Protein AF-A0A6N8B9Q3-F1 (afdb_monomer)

Sequence (87 aa):
MGVVSVAKAASNYINNKIEVKKEWCKGCGICTALCDHNVLLLDNRGKVVVANPLSCVGCGKCESHCPDFAISVERSVTKRQEVGAKS

pLDDT: mean 80.67, std 19.92, range [36.28, 96.31]

Radius of gyration: 18.03 Å; Cα contacts (8 Å, |Δi|>4): 128; chains: 1; bounding box: 59×15×55 Å

Foldseek 3Di:
DDPDPPDDDPDFPWQKDKAFQQVQFPLPCPLCVPPPQNQWDADPVSGIDGDHSPSDPQPCPSQVPRPSSRMDIDTDGPDDDDPDDDD

Solvent-accessible surface area (backbone atoms only — not comparable to full-atom values): 5666 Å² total; per-residue (Å²): 141,78,80,89,82,79,86,82,73,90,72,78,67,64,54,40,46,77,47,69,44,66,90,51,41,85,40,83,54,57,46,37,75,69,34,92,59,56,24,38,42,69,46,100,85,41,34,68,41,80,74,32,59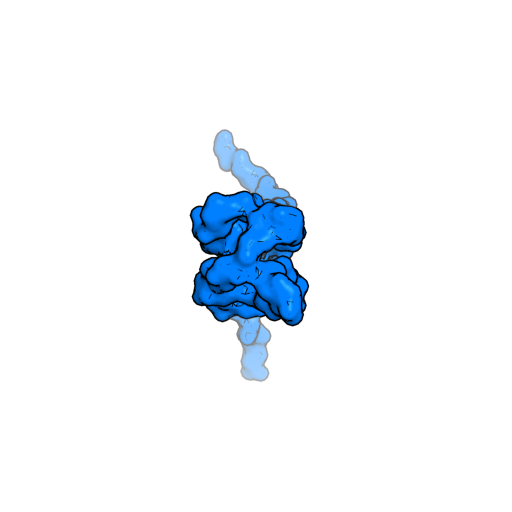,86,57,42,83,62,82,47,60,43,34,80,63,35,92,64,58,23,37,46,72,47,75,46,75,74,78,74,80,84,79,76,91,82,131

Structure (mmCIF, N/CA/C/O backbone):
data_AF-A0A6N8B9Q3-F1
#
_entry.id   AF-A0A6N8B9Q3-F1
#
loop_
_atom_site.group_PDB
_atom_site.id
_atom_site.type_symbol
_atom_site.label_atom_id
_atom_site.label_alt_id
_atom_site.label_comp_id
_atom_site.label_asym_id
_atom_site.label_entity_id
_atom_site.label_seq_id
_atom_site.pdbx_PDB_ins_code
_atom_site.Cartn_x
_atom_site.Cartn_y
_atom_site.Cartn_z
_atom_site.occupancy
_atom_site.B_iso_or_equiv
_atom_site.auth_seq_id
_atom_site.auth_comp_id
_atom_site.auth_asym_id
_atom_site.auth_atom_id
_atom_site.pdbx_PDB_model_num
ATOM 1 N N . MET A 1 1 ? -48.385 2.930 11.308 1.00 43.50 1 MET A N 1
ATOM 2 C CA . MET A 1 1 ? -47.708 2.387 10.109 1.00 43.50 1 MET A CA 1
ATOM 3 C C . MET A 1 1 ? -46.746 3.467 9.622 1.00 43.50 1 MET A C 1
ATOM 5 O O . MET A 1 1 ? -47.232 4.524 9.273 1.00 43.50 1 MET A O 1
ATOM 9 N N . GLY A 1 2 ? -45.422 3.386 9.662 1.00 43.41 2 GLY A N 1
ATOM 10 C CA . GLY A 1 2 ? -44.493 2.456 10.286 1.00 43.41 2 GLY A CA 1
ATOM 11 C C . GLY A 1 2 ? -43.401 3.279 10.981 1.00 43.41 2 GLY A C 1
ATOM 12 O O . GLY A 1 2 ? -43.047 4.371 10.544 1.00 43.41 2 GLY A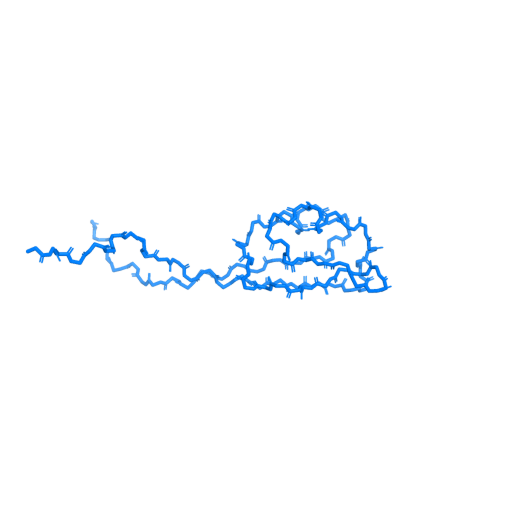 O 1
ATOM 13 N N . VAL A 1 3 ? -42.946 2.775 12.120 1.00 46.88 3 VAL A N 1
ATOM 14 C CA . VAL A 1 3 ? -41.906 3.382 12.945 1.00 46.88 3 VAL A CA 1
ATOM 15 C C . VAL A 1 3 ? -40.571 3.382 12.196 1.00 46.88 3 VAL A C 1
ATOM 17 O O . VAL A 1 3 ? -40.195 2.396 11.562 1.00 46.88 3 VAL A O 1
ATOM 20 N N . VAL A 1 4 ? -39.888 4.522 12.262 1.00 41.16 4 VAL A N 1
ATOM 21 C CA . VAL A 1 4 ? -38.524 4.789 11.795 1.00 41.16 4 VAL A CA 1
ATOM 22 C C . VAL A 1 4 ? -37.596 3.580 11.960 1.00 41.16 4 VAL A C 1
ATOM 24 O O . VAL A 1 4 ? -37.112 3.276 13.046 1.00 41.16 4 VAL A O 1
ATOM 27 N N . SER A 1 5 ? -37.348 2.883 10.853 1.00 51.34 5 SER A N 1
ATOM 28 C CA . SER A 1 5 ? -36.410 1.766 10.772 1.00 51.34 5 SER A CA 1
ATOM 29 C C . SER A 1 5 ? -35.128 2.235 10.099 1.00 51.34 5 SER A C 1
ATOM 31 O O . SER A 1 5 ? -34.918 2.009 8.913 1.00 51.34 5 SER A O 1
ATOM 33 N N . VAL A 1 6 ? -34.256 2.873 10.877 1.00 47.06 6 VAL A N 1
ATOM 34 C CA . VAL A 1 6 ? -32.811 2.808 10.626 1.00 47.06 6 VAL A CA 1
ATOM 35 C C . VAL A 1 6 ? -32.149 2.394 11.932 1.00 47.06 6 VAL A C 1
ATOM 37 O O . VAL A 1 6 ? -31.510 3.165 12.641 1.00 47.06 6 VAL A O 1
ATOM 40 N N . ALA A 1 7 ? -32.373 1.132 12.288 1.00 46.22 7 ALA A N 1
ATOM 41 C CA . ALA A 1 7 ? -31.460 0.429 13.159 1.00 46.22 7 ALA A CA 1
ATOM 42 C C . ALA A 1 7 ? -30.120 0.297 12.419 1.00 46.22 7 ALA A C 1
ATOM 44 O O . ALA A 1 7 ? -30.098 -0.224 11.304 1.00 46.22 7 ALA A O 1
ATOM 45 N N . LYS A 1 8 ? -29.029 0.720 13.071 1.00 36.28 8 LYS A N 1
ATOM 46 C CA . LYS A 1 8 ? -27.774 -0.040 13.258 1.00 36.28 8 LYS A CA 1
ATOM 47 C C . LYS A 1 8 ? -26.513 0.830 13.119 1.00 36.28 8 LYS A C 1
ATOM 49 O O . LYS A 1 8 ? -26.232 1.407 12.080 1.00 36.28 8 LYS A O 1
ATOM 54 N N . ALA A 1 9 ? -25.738 0.752 14.203 1.00 39.25 9 ALA A N 1
ATOM 55 C CA . ALA A 1 9 ? -24.342 1.124 14.401 1.00 39.25 9 ALA A CA 1
ATOM 56 C C . ALA A 1 9 ? -24.036 2.610 14.648 1.00 39.25 9 ALA A C 1
ATOM 58 O O . ALA A 1 9 ? -24.005 3.443 13.750 1.00 39.25 9 ALA A O 1
ATOM 59 N N . ALA A 1 10 ? -23.675 2.895 15.902 1.00 43.53 10 ALA A N 1
ATOM 60 C CA . ALA A 1 10 ? -22.701 3.920 16.236 1.00 43.53 10 ALA A CA 1
ATOM 61 C C . ALA A 1 10 ? -21.458 3.722 15.352 1.00 43.53 10 ALA A C 1
ATOM 63 O O . ALA A 1 10 ? -20.612 2.878 15.640 1.00 43.53 10 ALA A O 1
ATOM 64 N N . SER A 1 11 ? -21.380 4.424 14.224 1.00 41.75 11 SER A N 1
ATOM 65 C CA . SER A 1 11 ? -20.218 4.316 13.353 1.00 41.75 11 SER A CA 1
ATOM 66 C C . SER A 1 11 ? -19.097 5.118 13.995 1.00 41.75 11 SER A C 1
ATOM 68 O O . SER A 1 11 ? -19.119 6.348 13.975 1.00 41.75 11 SER A O 1
ATOM 70 N N . ASN A 1 12 ? -18.140 4.416 14.602 1.00 49.38 12 ASN A N 1
ATOM 71 C CA . ASN A 1 12 ? -16.807 4.941 14.874 1.00 49.38 12 ASN A CA 1
ATOM 72 C C . ASN A 1 12 ? -16.377 5.835 13.700 1.00 49.38 12 ASN A C 1
ATOM 74 O O . ASN A 1 12 ? -16.257 5.354 12.573 1.00 49.38 12 ASN A O 1
ATOM 78 N N . TYR A 1 13 ? -16.146 7.124 13.945 1.00 52.44 13 TYR A N 1
ATOM 79 C CA . TYR A 1 13 ? -15.435 7.961 12.983 1.00 52.44 13 TYR A CA 1
ATOM 80 C C . TYR A 1 13 ? -13.965 7.550 13.051 1.00 52.44 13 TYR A C 1
ATOM 82 O O . TYR A 1 13 ? -13.216 8.021 13.906 1.00 52.44 13 TYR A O 1
ATOM 90 N N . ILE A 1 14 ? -13.576 6.598 12.202 1.00 63.59 14 ILE A N 1
ATOM 91 C CA . ILE A 1 14 ? -12.176 6.230 12.037 1.00 63.59 14 ILE A CA 1
ATOM 92 C C . ILE A 1 14 ? -11.553 7.278 11.111 1.00 63.59 14 ILE A C 1
ATOM 94 O O . ILE A 1 14 ? -11.741 7.240 9.896 1.00 63.59 14 ILE A O 1
ATOM 98 N N . ASN A 1 15 ? -10.828 8.236 11.685 1.00 72.19 15 ASN A N 1
ATOM 99 C CA . ASN A 1 15 ? -10.006 9.157 10.908 1.00 72.19 15 ASN A CA 1
ATOM 100 C C . ASN A 1 15 ? -8.688 8.442 10.582 1.00 72.19 15 ASN A C 1
ATOM 102 O O . ASN A 1 15 ? -7.753 8.424 11.390 1.00 72.19 15 ASN A O 1
ATOM 106 N N . ASN A 1 16 ? -8.656 7.798 9.411 1.00 87.81 16 ASN A N 1
ATOM 107 C CA . ASN A 1 16 ? -7.469 7.144 8.869 1.00 87.81 16 ASN A CA 1
ATOM 108 C C . ASN A 1 16 ? -6.681 8.132 8.011 1.00 87.81 16 ASN A C 1
ATOM 110 O O . ASN A 1 16 ? -7.170 8.579 6.971 1.00 87.81 16 ASN A O 1
ATOM 114 N N . LYS A 1 17 ? -5.448 8.436 8.411 1.00 90.56 17 LYS A N 1
ATOM 115 C CA . LYS A 1 17 ? -4.523 9.253 7.621 1.00 90.56 17 LYS A CA 1
ATOM 116 C C . LYS A 1 17 ? -3.472 8.345 6.989 1.00 90.56 17 LYS A C 1
ATOM 118 O O . LYS A 1 17 ? -2.931 7.462 7.647 1.00 90.56 17 LYS A O 1
ATOM 123 N N . ILE A 1 18 ? -3.207 8.543 5.699 1.00 93.12 18 ILE A N 1
ATOM 124 C CA . ILE A 1 18 ? -2.197 7.787 4.952 1.00 93.12 18 ILE A CA 1
ATOM 125 C C . ILE A 1 18 ? -1.119 8.752 4.488 1.00 93.12 18 ILE A C 1
ATOM 127 O O . ILE A 1 18 ? -1.422 9.754 3.839 1.00 93.12 18 ILE A O 1
ATOM 131 N N . GLU A 1 19 ? 0.133 8.429 4.786 1.00 93.88 19 GLU A N 1
ATOM 132 C CA . GLU A 1 19 ? 1.297 9.213 4.380 1.00 93.88 19 GLU A CA 1
ATOM 133 C C . GLU A 1 19 ? 2.227 8.359 3.521 1.00 93.88 19 GLU A C 1
ATOM 135 O O . GLU A 1 19 ? 2.488 7.197 3.829 1.00 93.88 19 GLU A O 1
ATOM 140 N N . VAL A 1 20 ? 2.716 8.930 2.417 1.00 94.81 20 VAL A N 1
ATOM 141 C CA . VAL A 1 20 ? 3.589 8.235 1.463 1.00 94.81 20 VAL A CA 1
ATOM 142 C C . VAL A 1 20 ? 4.890 9.012 1.293 1.00 94.81 20 VAL A C 1
ATOM 144 O O . VAL A 1 20 ? 4.903 10.125 0.762 1.00 94.81 20 VAL A O 1
ATOM 147 N N . LYS A 1 21 ? 6.005 8.397 1.690 1.00 95.00 21 LYS A N 1
ATOM 148 C CA . LYS A 1 21 ? 7.364 8.904 1.478 1.00 95.00 21 LYS A CA 1
ATOM 149 C C . LYS A 1 21 ? 7.807 8.598 0.048 1.00 95.00 21 LYS A C 1
ATOM 151 O O . LYS A 1 21 ? 8.351 7.533 -0.249 1.00 95.00 21 LYS A O 1
ATOM 156 N N . LYS A 1 22 ? 7.568 9.543 -0.867 1.00 92.69 22 LYS A N 1
ATOM 157 C CA . LYS A 1 22 ? 7.856 9.383 -2.310 1.00 92.69 22 LYS A CA 1
ATOM 158 C C . LYS A 1 22 ? 9.326 9.077 -2.621 1.00 92.69 22 LYS A C 1
ATOM 160 O O . LYS A 1 22 ? 9.608 8.388 -3.597 1.00 92.69 22 LYS A O 1
ATOM 165 N N . GLU A 1 23 ? 10.236 9.570 -1.788 1.00 93.50 23 GLU A N 1
ATOM 166 C CA . GLU A 1 23 ? 11.678 9.300 -1.841 1.00 93.50 23 GLU A CA 1
ATOM 167 C C . GLU A 1 23 ? 12.022 7.813 -1.651 1.00 93.50 23 GLU A C 1
ATOM 169 O O . GLU A 1 23 ? 12.946 7.307 -2.286 1.00 93.50 23 GLU A O 1
ATOM 174 N N . TRP A 1 24 ? 11.259 7.096 -0.823 1.00 94.88 24 TRP A N 1
ATOM 175 C CA . TRP A 1 24 ? 11.517 5.688 -0.505 1.00 94.88 24 TRP A CA 1
ATOM 176 C C . TRP A 1 24 ? 10.703 4.754 -1.395 1.00 94.88 24 TRP A C 1
ATOM 178 O O . TRP A 1 24 ? 11.139 3.653 -1.711 1.00 94.88 24 TRP A O 1
ATOM 188 N N . CYS A 1 25 ? 9.542 5.211 -1.867 1.00 96.00 25 CYS A N 1
ATOM 189 C CA . CYS A 1 25 ? 8.684 4.442 -2.757 1.00 96.00 25 CYS A CA 1
ATOM 190 C C . CYS A 1 25 ? 9.428 4.059 -4.045 1.00 96.00 25 CYS A C 1
ATOM 192 O O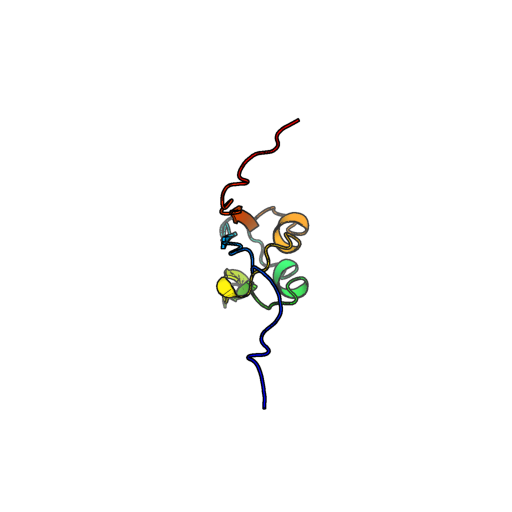 . CYS A 1 25 ? 9.789 4.930 -4.837 1.00 96.00 25 CYS A O 1
ATOM 194 N N . LYS A 1 26 ? 9.616 2.761 -4.305 1.00 93.75 26 LYS A N 1
ATOM 195 C CA . LYS A 1 26 ? 10.223 2.264 -5.556 1.00 93.75 26 LYS A CA 1
ATOM 196 C C . LYS A 1 26 ? 9.233 2.079 -6.701 1.00 93.75 26 LYS A C 1
ATOM 198 O O . LYS A 1 26 ? 9.664 1.889 -7.829 1.00 93.75 26 LYS A O 1
ATOM 203 N N . GLY A 1 27 ? 7.932 2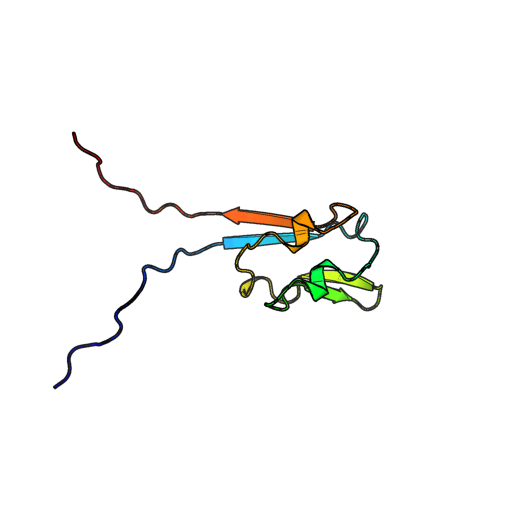.190 -6.430 1.00 94.56 27 GLY A N 1
ATOM 204 C CA . GLY A 1 27 ? 6.900 2.057 -7.458 1.00 94.56 27 GLY A CA 1
ATOM 205 C C . GLY A 1 27 ? 6.500 0.623 -7.788 1.00 94.56 27 GLY A C 1
ATOM 206 O O . GLY A 1 27 ? 6.021 0.356 -8.880 1.00 94.56 27 GLY A O 1
ATOM 207 N N . CYS A 1 28 ? 6.678 -0.311 -6.851 1.00 94.81 28 CYS A N 1
ATOM 208 C CA . CYS A 1 28 ? 6.382 -1.730 -7.063 1.00 94.81 28 CYS A CA 1
ATOM 209 C C . CYS A 1 28 ? 4.886 -2.061 -7.238 1.00 94.81 28 CYS A C 1
ATOM 211 O O . CYS A 1 28 ? 4.562 -3.176 -7.625 1.00 94.81 28 CYS A O 1
ATOM 213 N N . GLY A 1 29 ? 3.966 -1.145 -6.906 1.00 93.69 29 GLY A N 1
ATOM 214 C CA . GLY A 1 29 ? 2.518 -1.351 -7.066 1.00 93.69 29 GLY A CA 1
ATOM 215 C C . GLY A 1 29 ? 1.872 -2.364 -6.105 1.00 93.69 29 GLY A C 1
ATOM 216 O O . GLY A 1 29 ? 0.664 -2.567 -6.152 1.00 93.69 29 GLY A O 1
ATOM 217 N N . ILE A 1 30 ? 2.626 -2.972 -5.182 1.00 95.75 30 ILE A N 1
ATOM 218 C CA . ILE A 1 30 ? 2.089 -3.967 -4.231 1.00 95.75 30 ILE A CA 1
ATOM 219 C C . ILE A 1 30 ? 0.949 -3.371 -3.393 1.00 95.75 30 ILE A C 1
ATOM 221 O O . ILE A 1 30 ? -0.108 -3.972 -3.228 1.00 95.75 30 ILE A O 1
ATOM 225 N N . CYS A 1 31 ? 1.136 -2.152 -2.888 1.00 95.75 31 CYS A N 1
ATOM 226 C CA . CYS A 1 31 ? 0.137 -1.486 -2.060 1.00 95.75 31 CYS A CA 1
ATOM 227 C C . CYS A 1 31 ? -1.149 -1.128 -2.819 1.00 95.75 31 CYS A C 1
ATOM 229 O O . CYS A 1 31 ? -2.205 -1.085 -2.192 1.00 95.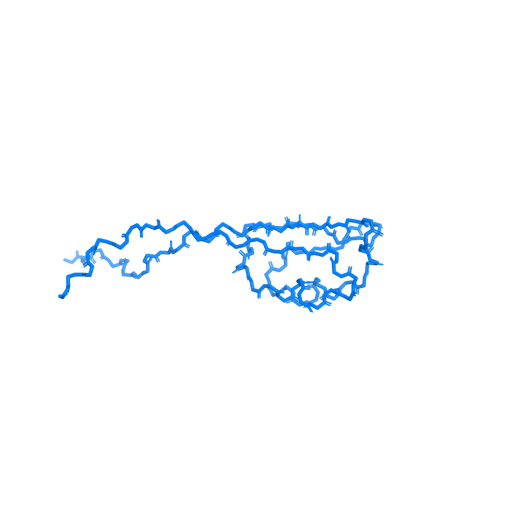75 31 CYS A O 1
ATOM 231 N N . THR A 1 32 ? -1.080 -0.886 -4.133 1.00 95.12 32 THR A N 1
ATOM 232 C CA . THR A 1 32 ? -2.264 -0.606 -4.956 1.00 95.12 32 THR A CA 1
ATOM 233 C C . THR A 1 32 ? -3.019 -1.901 -5.238 1.00 95.12 32 THR A C 1
ATOM 235 O O . THR A 1 32 ? -4.237 -1.921 -5.126 1.00 95.12 32 THR A O 1
ATOM 238 N N . ALA A 1 33 ? -2.303 -3.004 -5.491 1.00 95.31 33 ALA A N 1
ATOM 239 C CA . ALA A 1 33 ? -2.895 -4.328 -5.692 1.00 95.31 33 ALA A CA 1
ATOM 240 C C . ALA A 1 33 ? -3.589 -4.889 -4.435 1.00 95.31 33 ALA A C 1
ATOM 242 O O . ALA A 1 33 ? -4.597 -5.578 -4.542 1.00 95.31 33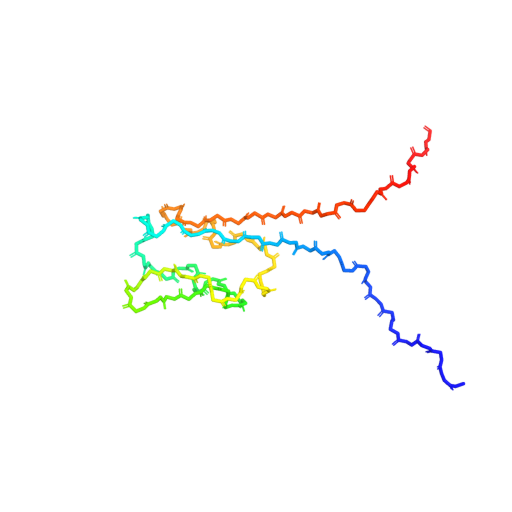 ALA A O 1
ATOM 243 N N . LEU A 1 34 ? -3.070 -4.590 -3.241 1.00 95.19 34 LEU A N 1
ATOM 244 C CA . LEU A 1 34 ? -3.649 -5.046 -1.968 1.00 95.19 34 LEU A CA 1
ATOM 245 C C . LEU A 1 34 ? -4.793 -4.163 -1.454 1.00 95.19 34 LEU A C 1
ATOM 247 O O . LEU A 1 34 ? -5.434 -4.503 -0.455 1.00 95.19 34 LEU A O 1
ATOM 251 N N . CYS A 1 35 ? -4.999 -2.991 -2.055 1.00 95.12 35 CYS A N 1
ATOM 252 C CA . CYS A 1 35 ? -5.995 -2.047 -1.584 1.00 95.12 35 CYS A CA 1
ATOM 253 C C . CYS A 1 35 ? -7.355 -2.339 -2.220 1.00 95.12 35 CYS A C 1
ATOM 255 O O . CYS A 1 35 ? -7.702 -1.769 -3.250 1.00 95.12 35 CYS A O 1
ATOM 257 N N . ASP A 1 36 ? -8.166 -3.144 -1.532 1.00 92.88 36 ASP A N 1
ATOM 258 C CA . ASP A 1 36 ? -9.543 -3.483 -1.935 1.00 92.88 36 ASP A CA 1
ATOM 259 C C . ASP A 1 36 ? -10.445 -2.238 -2.138 1.00 92.88 36 ASP A C 1
ATOM 261 O O . ASP A 1 36 ? -11.458 -2.283 -2.830 1.00 92.88 36 ASP A O 1
ATOM 265 N N . HIS A 1 37 ? -10.061 -1.101 -1.547 1.00 93.38 37 HIS A N 1
ATOM 266 C CA . HIS A 1 37 ? -10.790 0.170 -1.594 1.00 93.38 37 HIS A CA 1
ATOM 267 C C . HIS A 1 37 ? -10.201 1.200 -2.572 1.00 93.38 37 HIS A C 1
ATOM 269 O O . HIS A 1 37 ? -10.664 2.340 -2.589 1.00 93.38 37 HIS A O 1
ATOM 275 N N . ASN A 1 38 ? -9.181 0.838 -3.361 1.00 93.62 38 ASN A N 1
ATOM 276 C CA . ASN A 1 38 ? -8.545 1.720 -4.352 1.00 93.62 38 ASN A CA 1
ATOM 277 C C . ASN A 1 38 ? -8.109 3.095 -3.788 1.00 93.62 38 ASN A C 1
ATOM 279 O O . ASN A 1 38 ? -8.176 4.123 -4.459 1.00 93.62 38 ASN A O 1
ATOM 283 N N . VAL A 1 39 ? -7.659 3.123 -2.528 1.00 95.44 39 VAL A N 1
ATOM 284 C CA . VAL A 1 39 ? -7.175 4.338 -1.838 1.00 95.44 39 VAL A CA 1
ATOM 285 C C . VAL A 1 39 ? -5.864 4.833 -2.446 1.00 95.44 39 VAL A C 1
ATOM 287 O O . VAL A 1 39 ? -5.600 6.036 -2.470 1.00 95.44 39 VAL A O 1
ATOM 290 N N . LEU A 1 40 ? -5.035 3.898 -2.912 1.00 95.50 40 LEU A N 1
ATOM 291 C CA . LEU A 1 40 ? -3.695 4.134 -3.430 1.00 95.50 40 LEU A CA 1
ATOM 292 C C . LEU A 1 40 ? -3.656 3.828 -4.92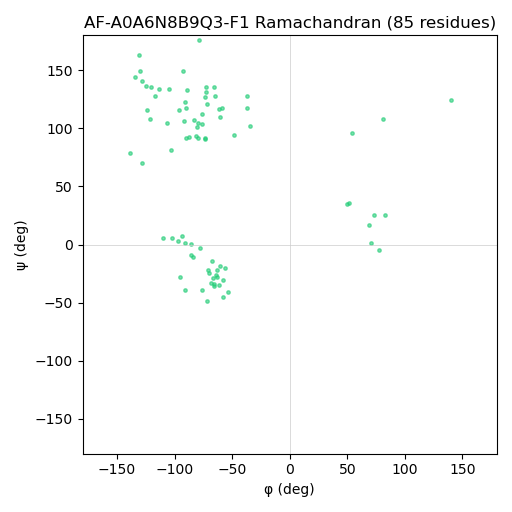6 1.00 95.50 40 LEU A C 1
ATOM 294 O O . LEU A 1 40 ? -4.111 2.765 -5.343 1.00 95.50 40 LEU A O 1
ATOM 298 N N . LEU A 1 41 ? -3.054 4.725 -5.704 1.00 95.19 41 LEU A N 1
ATOM 299 C CA . LEU A 1 41 ? -2.822 4.558 -7.141 1.00 95.19 41 LEU A CA 1
ATOM 300 C C . LEU A 1 41 ? -1.364 4.873 -7.483 1.00 95.19 41 LEU A C 1
ATOM 302 O O . LEU A 1 41 ? -0.653 5.492 -6.691 1.00 95.19 41 LEU A O 1
ATOM 306 N N . LEU A 1 42 ? -0.917 4.441 -8.661 1.00 94.94 42 LEU A N 1
ATOM 307 C CA . LEU A 1 42 ? 0.371 4.845 -9.220 1.00 94.94 42 LEU A CA 1
ATOM 308 C C . LEU A 1 42 ? 0.184 6.117 -10.051 1.00 94.94 42 LEU A C 1
ATOM 310 O O . LEU A 1 42 ? -0.736 6.202 -10.861 1.00 94.94 42 LEU A O 1
ATOM 314 N N . ASP A 1 43 ? 1.049 7.105 -9.842 1.00 93.44 43 ASP A N 1
ATOM 315 C CA . ASP A 1 43 ? 1.114 8.289 -10.692 1.00 93.44 43 ASP A CA 1
ATOM 316 C C . ASP A 1 43 ? 1.877 8.001 -11.997 1.00 93.44 43 ASP A C 1
ATOM 318 O O . ASP A 1 43 ? 2.460 6.932 -12.186 1.00 93.44 43 ASP A O 1
ATOM 322 N N . ASN A 1 44 ? 1.937 8.992 -12.889 1.00 91.00 44 ASN A N 1
ATOM 323 C CA . ASN A 1 44 ? 2.643 8.887 -14.172 1.00 91.00 44 ASN A CA 1
ATOM 324 C C . ASN A 1 44 ? 4.154 8.618 -14.031 1.00 91.00 44 ASN A C 1
ATOM 326 O O . ASN A 1 44 ? 4.796 8.189 -14.985 1.00 91.00 44 ASN A O 1
ATOM 330 N N . ARG A 1 45 ? 4.742 8.873 -12.857 1.00 89.38 45 ARG A N 1
ATOM 331 C CA . ARG A 1 45 ? 6.143 8.567 -12.527 1.00 89.38 45 ARG A CA 1
ATOM 332 C C . ARG A 1 45 ? 6.314 7.207 -11.845 1.00 89.38 45 ARG A C 1
ATOM 334 O O . ARG A 1 45 ? 7.404 6.905 -11.357 1.00 89.38 45 ARG A O 1
ATOM 341 N N . GLY A 1 46 ? 5.247 6.414 -11.770 1.00 90.19 46 GLY A N 1
ATOM 342 C CA . GLY A 1 46 ? 5.230 5.113 -11.113 1.00 90.19 46 GLY A CA 1
ATOM 343 C C . GLY A 1 46 ? 5.370 5.194 -9.595 1.00 90.19 46 GLY A C 1
ATOM 344 O O . GLY A 1 46 ? 5.701 4.191 -8.975 1.00 90.19 46 GLY A O 1
ATOM 345 N N . LYS A 1 47 ? 5.166 6.352 -8.956 1.00 93.62 47 LYS A N 1
ATOM 346 C CA . LYS A 1 47 ? 5.147 6.465 -7.493 1.00 93.62 47 LYS A CA 1
ATOM 347 C C . LYS A 1 47 ? 3.727 6.320 -6.982 1.00 93.62 47 LYS A C 1
ATOM 349 O O . LYS A 1 47 ? 2.751 6.694 -7.620 1.00 93.62 47 LYS A O 1
ATOM 354 N N . VAL A 1 48 ? 3.623 5.784 -5.777 1.00 95.50 48 VAL A N 1
ATOM 355 C CA . VAL A 1 48 ? 2.335 5.632 -5.113 1.00 95.50 48 VAL A CA 1
ATOM 356 C C . VAL A 1 48 ? 1.843 7.000 -4.647 1.00 95.50 48 VAL A C 1
ATOM 358 O O . VAL A 1 48 ? 2.597 7.784 -4.063 1.00 95.50 48 VAL A O 1
ATOM 361 N N . VAL A 1 49 ? 0.565 7.271 -4.884 1.00 95.19 49 VAL A N 1
ATOM 362 C CA . VAL A 1 49 ? -0.152 8.460 -4.426 1.00 95.19 49 VAL A CA 1
ATOM 363 C C . VAL A 1 49 ? -1.461 8.059 -3.756 1.00 95.19 49 VAL A C 1
ATOM 365 O O . VAL A 1 49 ? -2.068 7.043 -4.093 1.00 95.19 49 VAL A O 1
ATOM 368 N N . VAL A 1 50 ? -1.894 8.866 -2.789 1.00 94.62 50 VAL A N 1
ATOM 369 C CA . VAL A 1 50 ? -3.187 8.696 -2.121 1.00 94.62 50 VAL A CA 1
ATOM 370 C C . VAL A 1 50 ? -4.252 9.359 -2.990 1.00 94.62 50 VAL A C 1
ATOM 372 O O . VAL A 1 50 ? -4.289 10.583 -3.089 1.00 94.62 50 VAL A O 1
ATOM 375 N N . ALA A 1 51 ? -5.079 8.552 -3.650 1.00 93.94 51 ALA A N 1
ATOM 376 C CA . ALA A 1 51 ? -6.119 9.020 -4.563 1.00 93.94 51 ALA A CA 1
ATOM 377 C C . ALA A 1 51 ? -7.458 9.241 -3.850 1.00 93.94 51 ALA A C 1
ATOM 379 O O . ALA A 1 51 ? -8.154 10.213 -4.126 1.00 93.94 51 ALA A O 1
ATOM 380 N N . ASN A 1 52 ? -7.806 8.354 -2.913 1.00 90.00 52 ASN A N 1
ATOM 381 C CA . ASN A 1 52 ? -9.079 8.416 -2.201 1.00 90.00 52 ASN A CA 1
ATOM 382 C C . ASN A 1 52 ? -8.905 8.106 -0.703 1.00 90.00 52 ASN A C 1
ATOM 384 O O . ASN A 1 52 ? -9.188 6.990 -0.260 1.00 90.00 52 ASN A O 1
ATOM 388 N N . PRO A 1 53 ? -8.430 9.077 0.098 1.00 89.56 53 PRO A N 1
ATOM 389 C CA . PRO A 1 53 ? -8.176 8.861 1.522 1.00 89.56 53 PRO A CA 1
ATOM 390 C C . PRO A 1 53 ? -9.450 8.532 2.315 1.00 89.56 53 PRO A C 1
ATOM 392 O O . PRO A 1 53 ? -9.377 7.803 3.300 1.00 89.56 53 PRO A O 1
ATOM 395 N N . LEU A 1 54 ? -10.619 9.008 1.869 1.00 88.44 54 LEU A N 1
ATOM 396 C CA . LEU A 1 54 ? -11.897 8.821 2.566 1.00 88.44 54 LEU A CA 1
ATOM 397 C C . LEU A 1 54 ? -12.408 7.376 2.528 1.00 88.44 54 LEU A C 1
ATOM 399 O O . LEU A 1 54 ? -13.151 6.969 3.415 1.00 88.44 54 LEU A O 1
ATOM 403 N N . SER A 1 55 ? -12.001 6.584 1.535 1.00 90.50 55 SER A N 1
ATOM 404 C CA . SER A 1 55 ? -12.340 5.156 1.473 1.00 90.50 55 SER A CA 1
ATOM 405 C C . SER A 1 55 ? -11.371 4.270 2.257 1.00 90.50 55 SER A C 1
ATOM 407 O O . SER A 1 55 ? -11.535 3.051 2.285 1.00 90.50 55 SER A O 1
ATOM 409 N N . CYS A 1 56 ? -10.359 4.849 2.907 1.00 91.62 56 CYS A N 1
ATOM 410 C CA . CYS A 1 56 ? -9.446 4.080 3.733 1.00 91.62 56 CYS A CA 1
ATOM 411 C C . CYS A 1 56 ? -10.125 3.628 5.024 1.00 91.62 56 CYS A C 1
ATOM 413 O O . CYS A 1 56 ? -10.515 4.437 5.861 1.00 91.62 56 CYS A O 1
ATOM 415 N N . VAL A 1 57 ? -10.175 2.312 5.220 1.00 90.19 57 VAL A N 1
ATOM 416 C CA . VAL A 1 57 ? -10.664 1.674 6.453 1.00 90.19 57 VAL A CA 1
ATOM 417 C C . VAL A 1 57 ? -9.554 1.424 7.481 1.00 90.19 57 VAL A C 1
ATOM 419 O O . VAL A 1 57 ? -9.810 0.864 8.542 1.00 90.19 57 VAL A O 1
ATOM 422 N N . GLY A 1 58 ? -8.310 1.813 7.177 1.00 91.06 58 GLY A N 1
ATOM 423 C CA . GLY A 1 58 ? -7.182 1.664 8.100 1.00 91.06 58 GLY A CA 1
ATOM 424 C C . GLY A 1 58 ? -6.688 0.223 8.254 1.00 91.06 58 GLY A C 1
ATOM 425 O O . GLY A 1 58 ? -6.104 -0.118 9.278 1.00 91.06 58 GLY A O 1
ATOM 426 N N . CYS A 1 59 ? -6.891 -0.647 7.257 1.00 92.62 59 CYS A N 1
ATOM 427 C CA . CYS A 1 59 ? -6.527 -2.068 7.357 1.00 92.62 59 CYS A CA 1
ATOM 428 C C . CYS A 1 59 ? -5.017 -2.322 7.533 1.00 92.62 59 CYS A C 1
ATOM 430 O O . CYS A 1 59 ? -4.631 -3.376 8.021 1.00 92.62 59 CYS A O 1
ATOM 432 N N . GLY A 1 60 ? -4.152 -1.377 7.145 1.00 92.31 60 GLY A N 1
ATOM 433 C CA . GLY A 1 60 ? -2.696 -1.466 7.325 1.00 92.31 60 GLY A CA 1
ATOM 434 C C . GLY A 1 60 ? -1.947 -2.373 6.344 1.00 92.31 60 GLY A C 1
ATOM 435 O O . GLY A 1 60 ? -0.723 -2.367 6.355 1.00 92.31 60 GLY A O 1
ATOM 436 N N . LYS A 1 61 ? -2.633 -3.097 5.446 1.00 94.81 61 LYS A N 1
ATOM 437 C CA . LYS A 1 61 ? -1.984 -4.006 4.475 1.00 94.81 61 LYS A CA 1
ATOM 438 C C . LYS A 1 61 ? -0.895 -3.309 3.646 1.00 94.81 61 LYS A C 1
ATOM 440 O O . LYS A 1 61 ? 0.167 -3.873 3.412 1.00 94.81 61 LYS A O 1
ATOM 445 N N . CYS A 1 62 ? -1.153 -2.072 3.215 1.00 95.56 62 CYS A N 1
ATOM 446 C CA . CYS A 1 62 ? -0.217 -1.287 2.411 1.00 95.56 62 CYS A CA 1
ATOM 447 C C . CYS A 1 62 ? 1.069 -0.908 3.162 1.00 95.56 62 CYS A C 1
ATOM 449 O O . CYS A 1 62 ? 2.127 -0.889 2.545 1.00 95.56 62 CYS A O 1
ATOM 451 N N . GLU A 1 63 ? 0.985 -0.636 4.465 1.00 95.19 63 GLU A N 1
ATOM 452 C CA . GLU A 1 63 ? 2.134 -0.352 5.331 1.00 95.19 63 GLU A CA 1
ATOM 453 C C . GLU A 1 63 ? 2.938 -1.633 5.587 1.00 95.19 63 GLU A C 1
ATOM 455 O O . GLU A 1 63 ? 4.144 -1.660 5.358 1.00 95.19 63 GLU A O 1
ATOM 460 N N . SER A 1 64 ? 2.269 -2.730 5.961 1.00 95.56 64 SER A N 1
ATOM 461 C CA . SER A 1 64 ? 2.934 -3.993 6.314 1.00 95.56 64 SER A CA 1
ATOM 462 C C . SER A 1 64 ? 3.564 -4.736 5.133 1.00 95.56 64 SER A C 1
ATOM 464 O O . SER A 1 64 ? 4.399 -5.607 5.351 1.00 95.56 64 SER A O 1
ATOM 466 N N . HIS A 1 65 ? 3.131 -4.481 3.895 1.00 95.62 65 HIS A N 1
ATOM 467 C CA . HIS A 1 65 ? 3.654 -5.155 2.694 1.00 95.62 65 HIS A CA 1
ATOM 468 C C . HIS A 1 65 ? 4.486 -4.230 1.805 1.00 95.62 65 HIS A C 1
ATOM 470 O O . HIS A 1 65 ? 4.891 -4.628 0.714 1.00 95.62 65 HIS A O 1
ATOM 476 N N . CYS A 1 66 ? 4.750 -2.995 2.238 1.00 96.00 66 CYS A N 1
ATOM 477 C CA . CYS A 1 66 ? 5.686 -2.141 1.527 1.00 96.00 66 CYS A CA 1
ATOM 478 C C . CYS A 1 66 ? 7.121 -2.607 1.836 1.00 96.00 66 CYS A C 1
ATOM 480 O O . CYS A 1 66 ? 7.558 -2.437 2.972 1.00 96.00 66 CYS A O 1
ATOM 482 N N . PRO A 1 67 ? 7.876 -3.151 0.860 1.00 94.00 67 PRO A N 1
ATOM 483 C CA . PRO A 1 67 ? 9.232 -3.650 1.110 1.00 94.00 67 PRO A CA 1
ATOM 484 C C . PRO A 1 67 ? 10.206 -2.536 1.524 1.00 94.00 67 PRO A C 1
ATOM 486 O O . PRO A 1 67 ? 11.167 -2.789 2.240 1.00 94.00 67 PRO A O 1
ATOM 489 N N . ASP A 1 68 ? 9.933 -1.299 1.102 1.00 95.19 68 ASP A N 1
ATOM 490 C CA . ASP A 1 68 ? 10.726 -0.110 1.425 1.00 95.19 68 ASP A CA 1
ATOM 491 C C . ASP A 1 68 ? 10.152 0.700 2.599 1.00 95.19 68 ASP A C 1
ATOM 493 O O . ASP A 1 68 ? 10.644 1.792 2.881 1.00 95.19 68 ASP A O 1
ATOM 497 N N . PHE A 1 69 ? 9.069 0.236 3.240 1.00 94.88 69 PHE A N 1
ATOM 498 C CA . PHE A 1 69 ? 8.369 0.963 4.313 1.00 94.88 69 PHE A CA 1
ATOM 499 C C . PHE A 1 69 ? 8.029 2.426 3.958 1.00 94.88 69 PHE A C 1
ATOM 501 O O . PHE A 1 69 ? 8.044 3.330 4.792 1.00 94.88 69 PHE A O 1
ATOM 508 N N . ALA A 1 70 ? 7.712 2.675 2.686 1.00 96.31 70 ALA A N 1
ATOM 509 C CA . ALA A 1 70 ? 7.443 4.009 2.157 1.00 96.31 70 ALA A CA 1
ATOM 510 C C . ALA A 1 70 ? 6.038 4.543 2.496 1.00 96.31 70 ALA A C 1
ATOM 512 O O . ALA A 1 70 ? 5.709 5.662 2.107 1.00 96.31 70 ALA A O 1
ATOM 513 N N . ILE A 1 71 ? 5.192 3.755 3.161 1.00 95.50 71 ILE A N 1
ATOM 514 C CA . ILE A 1 71 ? 3.789 4.074 3.451 1.00 95.50 71 ILE A CA 1
ATOM 515 C C . ILE A 1 71 ? 3.567 3.957 4.955 1.00 95.50 71 ILE A C 1
ATOM 517 O O . ILE A 1 71 ? 4.004 2.974 5.545 1.00 95.50 71 ILE A O 1
ATOM 521 N N . SER A 1 72 ? 2.854 4.916 5.544 1.00 94.44 72 SER A N 1
ATOM 522 C CA . SER A 1 72 ? 2.407 4.857 6.936 1.00 94.44 72 SER A CA 1
ATOM 523 C C . SER A 1 72 ? 0.906 5.110 7.048 1.00 94.44 72 SER A C 1
ATOM 525 O O . SER A 1 72 ? 0.357 5.937 6.311 1.00 94.44 72 SER A O 1
ATOM 527 N N . VAL A 1 73 ? 0.242 4.370 7.941 1.00 93.12 73 VAL A N 1
ATOM 528 C CA . VAL A 1 73 ? -1.206 4.467 8.179 1.00 93.12 73 VAL A CA 1
ATOM 529 C C . VAL A 1 73 ? -1.470 4.822 9.640 1.00 93.12 73 VAL A C 1
ATOM 531 O O . VAL A 1 73 ? -1.356 3.986 10.535 1.00 93.12 73 VAL A O 1
ATOM 534 N N . GLU A 1 74 ? -1.898 6.057 9.879 1.00 90.44 74 GLU A N 1
ATOM 535 C CA . GLU A 1 74 ? -2.286 6.539 11.201 1.00 90.44 74 GLU A CA 1
ATOM 536 C C . GLU A 1 74 ? -3.786 6.314 11.431 1.00 90.44 74 GLU A C 1
ATOM 538 O O . GLU A 1 74 ? -4.633 6.780 10.666 1.00 90.44 74 GLU A O 1
ATOM 543 N N . ARG A 1 75 ? -4.114 5.584 12.504 1.00 87.06 75 ARG A N 1
ATOM 544 C CA . ARG A 1 75 ? -5.489 5.278 12.919 1.00 87.06 75 ARG A CA 1
ATOM 545 C C . ARG A 1 75 ? -5.816 6.108 14.150 1.00 87.06 75 ARG A C 1
ATOM 547 O O . ARG A 1 75 ? -5.365 5.778 15.246 1.00 87.06 75 ARG A O 1
ATOM 554 N N . SER A 1 76 ? -6.608 7.162 13.995 1.00 75.12 76 SER A N 1
ATOM 555 C CA . SER A 1 76 ? -7.083 7.926 15.149 1.00 75.12 76 SER A CA 1
ATOM 556 C C . SER A 1 76 ? -8.480 7.452 15.557 1.00 75.12 76 SER A C 1
ATOM 558 O O . SER A 1 76 ? -9.448 7.539 14.800 1.00 75.12 76 SER A O 1
ATOM 560 N N . VAL A 1 77 ? -8.577 6.898 16.768 1.00 65.62 77 VAL A N 1
ATOM 561 C CA . VAL A 1 77 ? -9.853 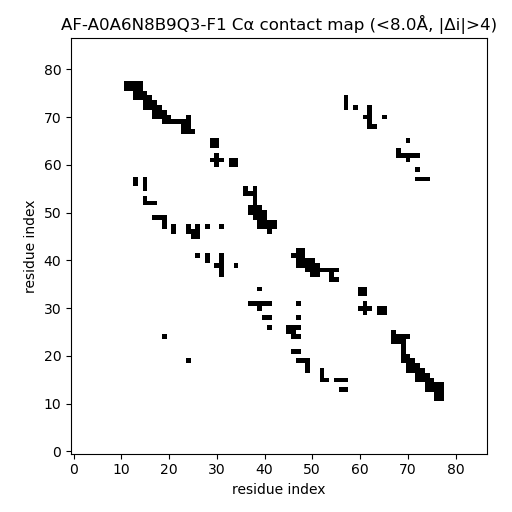6.561 17.405 1.00 65.62 77 VAL A CA 1
ATOM 562 C C . VAL A 1 77 ? -10.261 7.763 18.243 1.00 65.62 77 VAL A C 1
ATOM 564 O O . VAL A 1 77 ? -9.683 8.014 19.300 1.00 65.62 77 VAL A O 1
ATOM 567 N N . THR A 1 78 ? -11.258 8.526 17.800 1.00 58.06 78 THR A N 1
ATOM 568 C CA . THR A 1 78 ? -11.861 9.545 18.665 1.00 58.06 78 THR A CA 1
ATOM 569 C C . THR A 1 78 ? -12.725 8.828 19.699 1.00 58.06 78 THR A C 1
ATOM 571 O O . THR A 1 78 ? -13.893 8.528 19.460 1.00 58.06 78 THR A O 1
ATOM 574 N N . LYS A 1 79 ? -12.137 8.495 20.851 1.00 46.88 79 LYS A N 1
ATOM 575 C CA . LYS A 1 79 ? -12.862 7.905 21.977 1.00 46.88 79 LYS A CA 1
ATOM 576 C C . LYS A 1 79 ? -13.950 8.895 22.422 1.00 46.88 79 LYS A C 1
ATOM 578 O O . LYS A 1 79 ? -13.634 9.934 22.995 1.00 46.88 79 LYS A O 1
ATOM 583 N N . ARG A 1 80 ? -15.234 8.598 22.186 1.00 58.78 80 ARG A N 1
ATOM 584 C CA . ARG A 1 80 ? -16.286 9.146 23.056 1.00 58.78 80 ARG A CA 1
ATOM 585 C C . ARG A 1 80 ? -16.199 8.381 24.371 1.00 58.78 80 ARG A C 1
ATOM 587 O O . ARG A 1 80 ? -16.141 7.159 24.381 1.00 58.78 80 ARG A O 1
ATOM 594 N N . GLN A 1 81 ? -16.095 9.149 25.443 1.00 58.78 81 GLN A N 1
ATOM 595 C CA . GLN A 1 81 ? -15.972 8.735 26.834 1.00 58.78 81 GLN A CA 1
ATOM 596 C C . GLN A 1 81 ? -16.811 7.493 27.171 1.00 58.78 81 GLN A C 1
ATOM 598 O O . GLN A 1 81 ? -18.021 7.478 26.959 1.00 58.78 81 GLN A O 1
ATOM 603 N N . GLU A 1 82 ? -16.173 6.487 27.766 1.00 56.00 82 GLU A N 1
ATOM 604 C CA . GLU A 1 82 ? -16.874 5.487 28.568 1.00 56.00 82 GLU A CA 1
ATOM 605 C C . GLU A 1 82 ? -17.129 6.113 29.944 1.00 56.00 82 GLU A C 1
ATOM 607 O O . GLU A 1 82 ? -16.218 6.299 30.752 1.00 56.00 82 GLU A O 1
ATOM 612 N N . VAL A 1 83 ? -18.383 6.504 30.162 1.00 59.56 83 VAL A N 1
ATOM 613 C CA . VAL A 1 83 ? -18.961 6.821 31.467 1.00 59.56 83 VAL A CA 1
ATOM 614 C C . VAL A 1 83 ? -18.903 5.557 32.333 1.00 59.56 83 VAL A C 1
ATOM 616 O O . VAL A 1 83 ? -19.540 4.567 32.002 1.00 59.56 83 VAL A O 1
ATOM 619 N N . GLY A 1 84 ? -18.147 5.608 33.433 1.00 49.59 84 GLY A N 1
ATOM 620 C CA . GLY A 1 84 ? -18.318 4.795 34.645 1.00 49.59 84 GLY A CA 1
ATOM 621 C C . GLY A 1 84 ? -18.363 3.267 34.510 1.00 49.59 84 GLY A C 1
ATOM 622 O O . GLY A 1 84 ? -19.438 2.684 34.423 1.00 49.59 84 GLY A O 1
ATOM 623 N N . ALA A 1 85 ? -17.222 2.606 34.718 1.00 56.72 85 ALA A N 1
ATOM 624 C CA . ALA A 1 85 ? -17.206 1.259 35.291 1.00 56.72 85 ALA A CA 1
ATOM 625 C C . ALA A 1 85 ? -17.113 1.384 36.823 1.00 56.72 85 ALA A C 1
ATOM 627 O O . ALA A 1 85 ? -16.031 1.524 37.386 1.00 56.72 85 ALA A O 1
ATOM 628 N N . LYS A 1 86 ? -18.274 1.409 37.489 1.00 53.09 86 LYS A N 1
ATOM 629 C CA . LYS A 1 86 ? -18.397 1.094 38.920 1.00 53.09 86 LYS A CA 1
ATOM 630 C C . LYS A 1 86 ? -18.215 -0.415 39.096 1.00 53.09 86 LYS A C 1
ATOM 632 O O . LYS A 1 86 ? -18.923 -1.177 38.437 1.00 53.09 8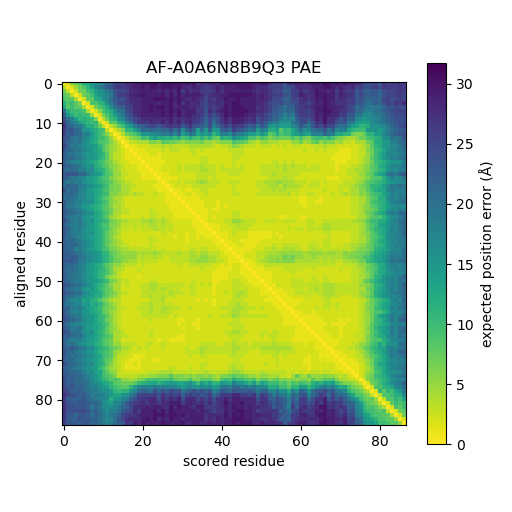6 LYS A O 1
ATOM 637 N N . SER A 1 87 ? -17.376 -0.832 40.034 1.00 53.12 87 SER A N 1
ATOM 638 C CA . SER A 1 87 ? -17.600 -1.999 40.900 1.00 53.12 87 SER A CA 1
ATOM 639 C C . SER A 1 87 ? -16.803 -1.799 42.176 1.00 53.12 87 SER A C 1
ATOM 641 O O . SER A 1 87 ? -15.597 -1.503 42.051 1.00 53.12 87 SER A O 1
#

Secondary structure (DSSP, 8-state):
-------------EEEEEEE-TTT-----HHHHT-TT--EEE-TTS-EEES-GGG-----HHHHT-TT--EEEEEEE----------

Mean predicted aligned error: 10.35 Å

Nearest PDB structures (foldseek):
  9bt4-assembly1_H  TM=8.635E-01  e=9.413E-06  Methanosarcina acetivorans C2A
  8a8o-assembly1_C  TM=9.190E-01  e=2.758E-05  Methanothermococcus thermolithotrophicus DSM 2095
  5exd-assembly1_B  TM=7.309E-01  e=7.482E-05  Moorella thermoacetica ATCC 39073
  1hfe-assembly1_L  TM=8.709E-01  e=1.187E-03  Nitratidesulfovibrio vulgaris str. Hildenborough
  6cfw-assembly1_N  TM=6.459E-01  e=3.478E-03  Pyrococcus furiosus COM1